Protein AF-A0A3M1FQ43-F1 (afdb_monomer_lite)

Radius of gyration: 15.27 Å; chains: 1; bounding box: 39×40×39 Å

Sequence (137 aa):
MFGWLKRRKHPLPRFPSTIKEIFETFCSTKIEGVEAEDLSALLSEYMKEIREKAENNPSLDLPLAEAIEDRLNFLIKNFDDYDQKQKSLIIGAVRYFAYASDPYSEEEFATGFFDDAKVLNYVLEELGHLDSCIDLR

pLDDT: mean 81.07, std 17.19, range [36.5, 98.12]

Secondary structure (DSSP, 8-state):
--------SS------HHHHHHHHHHHHS--TT--HHHHHHHHHHHHHHHHHHHHH-TTS-HHHHHHHHHHHHHHHHTGGGS-HHHHHHHHHHHHHHHHSS-TT-TTTTTT-THHHHHHHHHHHHHTT-GGGPPP--

Foldseek 3Di:
DDDPPPPQPDPQPPPDPVLVVLLVVQLPPDPPPDALVNLLVLLVVQLVVLVVVCVVPVLAPNVVSVLLSVLLNVCSVCLVVDDSSLNSLSSSLSCCQRPVPPVPPPVSSNVYCLSSLSSSCSSCSVVPNNVSRDDPD

Structure (mmCIF, N/CA/C/O backbone):
data_AF-A0A3M1FQ43-F1
#
_entry.id   AF-A0A3M1FQ43-F1
#
loop_
_atom_site.group_PDB
_atom_site.id
_atom_site.type_symbol
_atom_site.label_atom_id
_atom_site.label_alt_id
_atom_site.label_comp_id
_atom_site.label_asym_id
_atom_site.label_entity_id
_atom_site.label_seq_id
_atom_site.pdbx_PDB_ins_code
_atom_site.Cartn_x
_atom_site.Cartn_y
_atom_site.Cartn_z
_atom_site.occupancy
_atom_site.B_iso_or_equiv
_atom_site.auth_seq_id
_atom_site.auth_comp_id
_atom_site.auth_asym_id
_atom_site.auth_atom_id
_atom_site.pdbx_PDB_model_num
ATOM 1 N N . MET A 1 1 ? -19.026 -26.387 22.036 1.00 36.50 1 MET A N 1
ATOM 2 C CA . MET A 1 1 ? -19.139 -25.626 20.776 1.00 36.50 1 MET A CA 1
ATOM 3 C C . MET A 1 1 ? -17.710 -25.337 20.329 1.00 36.50 1 MET A C 1
ATOM 5 O O . MET A 1 1 ? -17.055 -24.503 20.936 1.00 36.50 1 MET A O 1
ATOM 9 N N . PHE A 1 2 ? -17.155 -26.162 19.439 1.00 40.78 2 PHE A N 1
ATOM 10 C CA . PHE A 1 2 ? -15.738 -26.089 19.062 1.00 40.78 2 PHE A CA 1
ATOM 11 C C . PHE A 1 2 ? -15.523 -24.901 18.121 1.00 40.78 2 PHE A C 1
ATOM 13 O O . PHE A 1 2 ? -16.016 -24.908 16.997 1.00 40.78 2 PHE A O 1
ATOM 20 N N . GLY A 1 3 ? -14.815 -23.877 18.602 1.00 38.94 3 GLY A N 1
ATOM 21 C CA . GLY A 1 3 ? -14.384 -22.744 17.793 1.00 38.94 3 GLY A CA 1
ATOM 22 C C . GLY A 1 3 ? -13.384 -23.215 16.744 1.00 38.94 3 GLY A C 1
ATOM 23 O O . GLY A 1 3 ? -12.251 -23.567 17.064 1.00 38.94 3 GLY A O 1
ATOM 24 N N . TRP A 1 4 ? -13.820 -23.256 15.490 1.00 46.50 4 TRP A N 1
ATOM 25 C CA . TRP A 1 4 ? -12.946 -23.431 14.339 1.00 46.50 4 TRP A CA 1
ATOM 26 C C . TRP A 1 4 ? -12.004 -22.221 14.270 1.00 46.50 4 TRP A C 1
ATOM 28 O O . TRP A 1 4 ? -12.394 -21.150 13.806 1.00 46.50 4 TRP A O 1
ATOM 38 N N . LEU A 1 5 ? -10.762 -22.368 14.742 1.00 51.41 5 LEU A N 1
ATOM 39 C CA . LEU A 1 5 ? -9.696 -21.445 14.365 1.00 51.41 5 LEU A CA 1
ATOM 40 C C . LEU A 1 5 ? -9.513 -21.576 12.849 1.00 51.41 5 LEU A C 1
ATOM 42 O O . LEU A 1 5 ? -8.933 -22.558 12.380 1.00 51.41 5 LEU A O 1
ATOM 46 N N . LYS A 1 6 ? -10.016 -20.603 12.076 1.00 55.59 6 LYS A N 1
ATOM 47 C CA . LYS A 1 6 ? -9.601 -20.420 10.680 1.00 55.59 6 LYS A CA 1
ATOM 48 C C . LYS A 1 6 ? -8.075 -20.334 10.693 1.00 55.59 6 LYS A C 1
ATOM 50 O O . LYS A 1 6 ? -7.511 -19.378 11.219 1.00 55.59 6 LYS A O 1
ATOM 55 N N . ARG A 1 7 ? -7.401 -21.365 10.177 1.00 51.25 7 ARG A N 1
ATOM 56 C CA . ARG A 1 7 ? -5.956 -21.317 9.943 1.00 51.25 7 ARG A CA 1
ATOM 57 C C . ARG A 1 7 ? -5.696 -20.114 9.039 1.00 51.25 7 ARG A C 1
ATOM 59 O O . ARG A 1 7 ? -6.223 -20.081 7.929 1.00 51.25 7 ARG A O 1
ATOM 66 N N . ARG A 1 8 ? -4.922 -19.145 9.537 1.00 53.94 8 ARG A N 1
ATOM 67 C CA . ARG A 1 8 ? -4.333 -18.063 8.739 1.00 53.94 8 ARG A CA 1
ATOM 68 C C . ARG A 1 8 ? -3.743 -18.681 7.473 1.00 53.94 8 ARG A C 1
ATOM 70 O O . ARG A 1 8 ? -2.913 -19.587 7.581 1.00 53.94 8 ARG A O 1
ATOM 77 N N . LYS A 1 9 ? -4.241 -18.279 6.298 1.00 55.88 9 LYS A N 1
ATOM 78 C CA . LYS A 1 9 ? -3.736 -18.782 5.004 1.00 55.88 9 LYS A CA 1
ATOM 79 C C . LYS A 1 9 ? -2.267 -18.369 4.840 1.00 55.88 9 LYS A C 1
ATOM 81 O O . LYS A 1 9 ? -1.501 -19.117 4.241 1.00 55.88 9 LYS A O 1
ATOM 86 N N . HIS A 1 10 ? -1.875 -17.255 5.464 1.00 50.88 10 HIS A N 1
ATOM 87 C CA . HIS A 1 10 ? -0.513 -16.745 5.499 1.00 50.88 10 HIS A CA 1
ATOM 88 C C . HIS A 1 10 ? -0.207 -16.252 6.913 1.00 50.88 10 HIS A C 1
ATOM 90 O O . HIS A 1 10 ? -0.454 -15.090 7.173 1.00 50.88 10 HIS A O 1
ATOM 96 N N . PRO A 1 11 ? 0.300 -17.078 7.852 1.00 50.97 11 PRO A N 1
ATOM 97 C CA . PRO A 1 11 ? 0.632 -16.576 9.186 1.00 50.97 11 PRO A CA 1
ATOM 98 C C . PRO A 1 11 ? 1.477 -15.311 9.042 1.00 50.97 11 PRO A C 1
ATOM 100 O O . PRO A 1 11 ? 2.468 -15.387 8.313 1.00 50.97 11 PRO A O 1
ATOM 103 N N . LEU A 1 12 ? 1.049 -14.208 9.689 1.00 50.97 12 LEU A N 1
ATOM 104 C CA . LEU A 1 12 ? 1.720 -12.898 9.679 1.00 50.97 12 LEU A CA 1
ATOM 105 C C . LEU A 1 12 ? 3.206 -13.097 9.385 1.00 50.97 12 LEU A C 1
ATOM 107 O O . LEU A 1 12 ? 3.860 -13.804 10.173 1.00 50.97 12 LEU A O 1
ATOM 111 N N . PRO A 1 13 ? 3.723 -12.598 8.250 1.00 52.94 13 PRO A N 1
ATOM 112 C CA . PRO A 1 13 ? 5.104 -12.851 7.897 1.00 52.94 13 PRO A CA 1
ATOM 113 C C . PRO A 1 13 ? 5.970 -12.474 9.096 1.00 52.94 13 PRO A C 1
ATOM 115 O O . PRO A 1 13 ? 5.724 -11.482 9.789 1.00 52.94 13 PRO A O 1
ATOM 118 N N . ARG A 1 14 ? 6.973 -13.305 9.385 1.00 56.22 14 ARG A N 1
ATOM 119 C CA . ARG A 1 14 ? 8.045 -12.901 10.292 1.00 56.22 14 ARG A CA 1
ATOM 120 C C . ARG A 1 14 ? 8.836 -11.832 9.553 1.00 56.22 14 ARG A C 1
ATOM 122 O O . ARG A 1 14 ? 9.852 -12.132 8.936 1.00 56.22 14 ARG A O 1
ATOM 129 N N . PHE A 1 15 ? 8.296 -10.618 9.533 1.00 61.53 15 PHE A N 1
ATOM 130 C CA . PHE A 1 15 ? 8.994 -9.448 9.048 1.00 61.53 15 PHE A CA 1
ATOM 131 C C . PHE A 1 15 ? 10.338 -9.370 9.786 1.00 61.53 15 PHE A C 1
ATOM 133 O O . PHE A 1 15 ? 10.385 -9.664 10.989 1.00 61.53 15 PHE A O 1
ATOM 140 N N . PRO A 1 16 ? 11.428 -8.981 9.110 1.00 64.12 16 PRO A N 1
ATOM 141 C CA . PRO A 1 16 ? 12.570 -8.397 9.797 1.00 64.12 16 PRO A CA 1
ATOM 142 C C . PRO A 1 16 ? 12.071 -7.362 10.816 1.00 64.12 16 PRO A C 1
ATOM 144 O O . PRO A 1 16 ? 11.128 -6.619 10.530 1.00 64.12 16 PRO A O 1
ATOM 147 N N . SER A 1 17 ? 12.665 -7.326 12.011 1.00 68.44 17 SER A N 1
ATOM 148 C CA . SER A 1 17 ? 12.220 -6.425 13.087 1.00 68.44 17 SER A CA 1
ATOM 149 C C . SER A 1 17 ? 12.182 -4.965 12.636 1.00 68.44 17 SER A C 1
ATOM 151 O O . SER A 1 17 ? 11.235 -4.260 12.957 1.00 68.44 17 SER A O 1
ATOM 153 N N . THR A 1 18 ? 13.128 -4.561 11.790 1.00 71.38 18 THR A N 1
ATOM 154 C CA . THR A 1 18 ? 13.202 -3.231 11.176 1.00 71.38 18 THR A CA 1
ATOM 155 C C . THR A 1 18 ? 11.975 -2.890 10.326 1.00 71.38 18 THR A C 1
ATOM 157 O O . THR A 1 18 ? 11.397 -1.825 10.499 1.00 71.38 18 THR A O 1
ATOM 160 N N . ILE A 1 19 ? 11.517 -3.803 9.460 1.00 74.94 19 ILE A N 1
ATOM 161 C CA . ILE A 1 19 ? 10.323 -3.590 8.615 1.00 74.94 19 ILE A CA 1
ATOM 162 C C . ILE A 1 19 ? 9.077 -3.432 9.481 1.00 74.94 19 ILE A C 1
ATOM 164 O O . ILE A 1 19 ? 8.245 -2.554 9.252 1.00 74.94 19 ILE A O 1
ATOM 168 N N . LYS A 1 20 ? 8.968 -4.271 10.514 1.00 77.56 20 LYS A N 1
ATOM 169 C CA . LYS A 1 20 ? 7.859 -4.212 11.460 1.00 77.56 20 LYS A CA 1
ATOM 170 C C . LYS A 1 20 ? 7.827 -2.872 12.204 1.00 77.56 20 LYS A C 1
ATOM 172 O O . LYS A 1 20 ? 6.769 -2.261 12.281 1.00 77.56 20 LYS A O 1
ATOM 177 N N . GLU A 1 21 ? 8.964 -2.418 12.722 1.00 79.06 21 GLU A N 1
ATOM 178 C CA . GLU A 1 21 ? 9.079 -1.154 13.461 1.00 79.06 21 GLU A CA 1
ATOM 179 C C . GLU A 1 21 ? 8.730 0.061 12.585 1.00 79.06 21 GLU A C 1
ATOM 181 O O . GLU A 1 21 ? 7.990 0.948 13.020 1.00 79.06 21 GLU A O 1
ATOM 186 N N . ILE A 1 22 ? 9.192 0.077 11.329 1.00 81.38 22 ILE A N 1
ATOM 187 C CA . ILE A 1 22 ? 8.860 1.129 10.357 1.00 81.38 22 ILE A CA 1
ATOM 188 C C . ILE A 1 22 ? 7.352 1.129 10.064 1.00 81.38 22 ILE A C 1
ATOM 190 O O . ILE A 1 22 ? 6.690 2.161 10.185 1.00 81.38 22 ILE A O 1
ATOM 194 N N . PHE A 1 23 ? 6.776 -0.033 9.748 1.00 83.62 23 PHE A N 1
ATOM 195 C CA . PHE A 1 23 ? 5.342 -0.155 9.480 1.00 83.62 23 PHE A CA 1
ATOM 196 C C . PHE A 1 23 ? 4.477 0.254 10.687 1.00 83.62 23 PHE A C 1
ATOM 198 O O . PHE A 1 23 ? 3.508 1.003 10.537 1.00 83.62 23 PHE A O 1
ATOM 205 N N . GLU A 1 24 ? 4.836 -0.171 11.902 1.00 84.06 24 GLU A N 1
ATOM 206 C CA . GLU A 1 24 ? 4.133 0.212 13.135 1.00 84.06 24 GLU A CA 1
ATOM 207 C C . GLU A 1 24 ? 4.219 1.725 13.403 1.00 84.06 24 GLU A C 1
ATOM 209 O O . GLU A 1 24 ? 3.258 2.333 13.891 1.00 84.06 24 GLU A O 1
ATOM 214 N N . THR A 1 25 ? 5.328 2.365 13.023 1.00 83.62 25 THR A N 1
ATOM 215 C CA . THR A 1 25 ? 5.482 3.826 13.090 1.00 83.62 25 THR A CA 1
ATOM 216 C C . THR A 1 25 ? 4.489 4.530 12.157 1.00 83.62 25 THR A C 1
ATOM 218 O O . THR A 1 25 ? 3.811 5.480 12.564 1.00 83.62 25 THR A O 1
ATOM 221 N N . PHE A 1 26 ? 4.308 4.032 10.932 1.00 83.06 26 PHE A N 1
ATOM 222 C CA . PHE A 1 26 ? 3.324 4.596 10.004 1.00 83.06 26 PHE A CA 1
ATOM 223 C C . PHE A 1 26 ? 1.872 4.376 10.446 1.00 83.06 26 PHE A C 1
ATOM 225 O O . PHE A 1 26 ? 1.044 5.269 10.250 1.00 83.06 26 PHE A O 1
ATOM 232 N N . CYS A 1 27 ? 1.578 3.246 11.097 1.00 83.56 27 CYS A N 1
ATOM 233 C CA . CYS A 1 27 ? 0.260 2.960 11.672 1.00 83.56 27 CYS A CA 1
ATOM 234 C C . CYS A 1 27 ? -0.084 3.895 12.847 1.00 83.56 27 CYS A C 1
ATOM 236 O O . CYS A 1 27 ? -1.236 4.297 13.016 1.00 83.56 27 CYS A O 1
ATOM 238 N N . SER A 1 28 ? 0.907 4.228 13.679 1.00 73.31 28 SER A N 1
ATOM 239 C CA . SER A 1 28 ? 0.734 5.008 14.916 1.00 73.31 28 SER A CA 1
ATOM 240 C C . SER A 1 28 ? 0.809 6.526 14.724 1.00 73.31 28 SER A C 1
ATOM 242 O O . SER A 1 28 ? 0.413 7.285 15.613 1.00 73.31 28 SER A O 1
ATOM 244 N N . THR A 1 29 ? 1.275 6.985 13.562 1.00 70.12 29 THR A N 1
ATOM 245 C CA . THR A 1 29 ? 1.290 8.407 13.200 1.00 70.12 29 THR A CA 1
ATOM 246 C C . THR A 1 29 ? -0.145 8.936 13.131 1.00 70.12 29 THR A C 1
ATOM 248 O O . THR A 1 29 ? -0.996 8.291 12.522 1.00 70.12 29 THR A O 1
ATOM 251 N N . LYS A 1 30 ? -0.414 10.100 13.755 1.00 69.94 30 LYS A N 1
ATOM 252 C CA . LYS A 1 30 ? -1.761 10.684 13.930 1.00 69.94 30 LYS A CA 1
ATOM 253 C C . LYS A 1 30 ? -2.681 10.427 12.726 1.00 69.94 30 LYS A C 1
ATOM 255 O O . LYS A 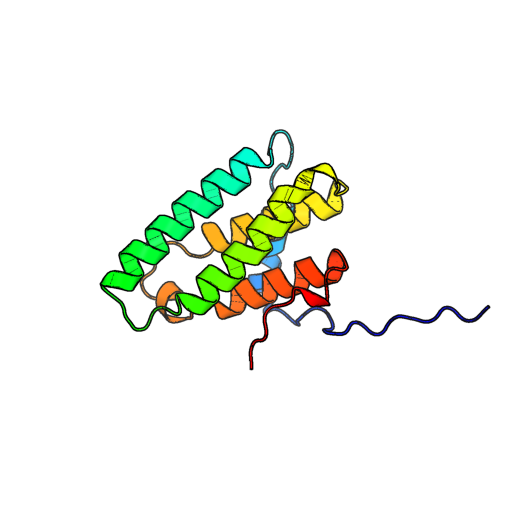1 30 ? -2.394 10.858 11.612 1.00 69.94 30 LYS A O 1
ATOM 260 N N . ILE A 1 31 ? -3.775 9.720 13.002 1.00 66.94 31 ILE A N 1
ATOM 261 C CA . ILE A 1 31 ? -4.825 9.343 12.041 1.00 66.94 31 ILE A CA 1
ATOM 262 C C . ILE A 1 31 ? -5.853 10.477 11.880 1.00 66.94 31 ILE A C 1
ATOM 264 O O . ILE A 1 31 ? -6.595 10.509 10.906 1.00 66.94 31 ILE A O 1
ATOM 268 N N . GLU A 1 32 ? -5.916 11.403 12.843 1.00 70.62 32 GLU A N 1
ATOM 269 C CA . GLU A 1 32 ? -6.883 12.505 12.849 1.00 70.62 32 GLU A CA 1
ATOM 270 C C . GLU A 1 32 ? -6.758 13.366 11.586 1.00 70.62 32 GLU A C 1
ATOM 272 O O . GLU A 1 32 ? -5.711 13.967 11.347 1.00 70.62 32 GLU A O 1
ATOM 277 N N . GLY A 1 33 ? -7.848 13.435 10.815 1.00 75.19 33 GLY A N 1
ATOM 278 C CA . GLY A 1 33 ? -7.944 14.236 9.595 1.00 75.19 33 GLY A CA 1
ATOM 279 C C . GLY A 1 33 ? -7.280 13.626 8.361 1.00 75.19 33 GLY A C 1
ATOM 280 O O . GLY A 1 33 ? -7.060 14.361 7.409 1.00 75.19 33 GLY A O 1
ATOM 281 N N . VAL A 1 34 ? -6.924 12.334 8.384 1.00 84.12 34 VAL A N 1
ATOM 282 C CA . VAL A 1 34 ? -6.517 11.606 7.173 1.00 84.12 34 VAL A CA 1
ATOM 283 C C . VAL A 1 34 ? -7.763 11.048 6.499 1.00 84.12 34 VAL A C 1
ATOM 285 O O . VAL A 1 34 ? -8.412 10.156 7.052 1.00 84.12 34 VAL A O 1
ATOM 288 N N . GLU A 1 35 ? -8.053 11.540 5.301 1.00 90.06 35 GLU A N 1
ATOM 289 C CA . GLU A 1 35 ? -9.191 11.098 4.497 1.00 90.06 35 GLU A CA 1
ATOM 290 C C . GLU A 1 35 ? -8.749 10.144 3.373 1.00 90.06 35 GLU A C 1
ATOM 292 O O . GLU A 1 35 ? -7.563 10.026 3.039 1.00 90.06 35 GLU A O 1
ATOM 297 N N . ALA A 1 36 ? -9.707 9.427 2.780 1.00 92.81 36 ALA A N 1
ATOM 298 C CA . ALA A 1 36 ? -9.433 8.498 1.683 1.00 92.81 36 ALA A CA 1
ATOM 299 C C . ALA A 1 36 ? -8.805 9.215 0.473 1.00 92.81 36 ALA A C 1
ATOM 301 O O . ALA A 1 36 ? -7.923 8.670 -0.195 1.00 92.81 36 ALA A O 1
ATOM 302 N N . GLU A 1 37 ? -9.225 10.454 0.218 1.00 93.69 37 GLU A N 1
ATOM 303 C CA . GLU A 1 37 ? -8.715 11.307 -0.851 1.00 93.69 37 GLU A CA 1
ATOM 304 C C . GLU A 1 37 ? -7.226 11.621 -0.677 1.00 93.69 37 GLU A C 1
ATOM 306 O O . GLU A 1 37 ? -6.486 11.583 -1.661 1.00 93.69 37 GLU A O 1
ATOM 311 N N . ASP A 1 38 ? -6.767 11.860 0.556 1.00 92.25 38 ASP A N 1
ATOM 312 C CA . ASP A 1 38 ? -5.355 12.137 0.842 1.00 92.25 38 ASP A CA 1
ATOM 313 C C . ASP A 1 38 ? -4.486 10.917 0.520 1.00 92.25 38 ASP A C 1
ATOM 315 O O . ASP A 1 38 ? -3.429 11.028 -0.103 1.00 92.25 38 ASP A O 1
ATOM 319 N N . LEU A 1 39 ? -4.957 9.727 0.910 1.00 94.19 39 LEU A N 1
ATOM 320 C CA . LEU A 1 39 ? -4.273 8.465 0.627 1.00 94.19 39 LEU A CA 1
ATOM 321 C C . LEU A 1 39 ? -4.249 8.164 -0.874 1.00 94.19 39 LEU A C 1
ATOM 323 O O . LEU A 1 39 ? -3.226 7.721 -1.395 1.00 94.19 39 LEU A O 1
ATOM 327 N N . SER A 1 40 ? -5.359 8.418 -1.570 1.00 96.06 40 SER A N 1
ATOM 328 C CA . SER A 1 40 ? -5.450 8.228 -3.017 1.00 96.06 40 SER A CA 1
ATOM 329 C C . SER A 1 40 ? -4.522 9.177 -3.773 1.00 96.06 40 SER A C 1
ATOM 331 O O . SER A 1 40 ? -3.886 8.752 -4.737 1.00 96.06 40 SER A O 1
ATOM 333 N N . ALA A 1 41 ? -4.440 10.442 -3.354 1.00 94.62 41 ALA A N 1
ATOM 334 C CA . ALA A 1 41 ? -3.553 11.427 -3.962 1.00 94.62 41 ALA A CA 1
ATOM 335 C C . ALA A 1 41 ? -2.083 11.032 -3.775 1.00 94.62 41 ALA A C 1
ATOM 337 O O . ALA A 1 41 ? -1.339 10.990 -4.753 1.00 94.62 41 ALA A O 1
ATOM 338 N N . LEU A 1 42 ? -1.702 10.651 -2.550 1.00 93.31 42 LEU A N 1
ATOM 339 C CA . LEU A 1 42 ? -0.356 10.177 -2.229 1.00 93.31 42 LEU A CA 1
ATOM 340 C C . LEU A 1 42 ? 0.045 8.958 -3.072 1.00 93.31 42 LEU A C 1
ATOM 342 O O . LEU A 1 42 ? 1.113 8.944 -3.680 1.00 93.31 42 LEU A O 1
ATOM 346 N N . LEU A 1 43 ? -0.819 7.939 -3.134 1.00 94.94 43 LEU A N 1
ATOM 347 C CA . LEU A 1 43 ? -0.556 6.732 -3.918 1.00 94.94 43 LEU A CA 1
ATOM 348 C C . LEU A 1 43 ? -0.419 7.051 -5.413 1.00 94.94 43 LEU A C 1
ATOM 350 O O . LEU A 1 43 ? 0.486 6.542 -6.072 1.00 94.94 43 LEU A O 1
ATOM 354 N N . SER A 1 44 ? -1.295 7.911 -5.940 1.00 95.56 44 SER A N 1
ATOM 355 C CA . SER A 1 44 ? -1.266 8.309 -7.348 1.00 95.56 44 SER A CA 1
ATOM 356 C C . SER A 1 44 ? -0.007 9.096 -7.709 1.00 95.56 44 SER A C 1
ATOM 358 O O . SER A 1 44 ? 0.510 8.920 -8.813 1.00 95.56 44 SER A O 1
ATOM 360 N N . GLU A 1 45 ? 0.465 9.979 -6.828 1.00 93.56 45 GLU A N 1
ATOM 361 C CA . GLU A 1 45 ? 1.702 10.740 -7.029 1.00 93.56 45 GLU A CA 1
ATOM 362 C C . GLU A 1 45 ? 2.908 9.798 -7.056 1.00 93.56 45 GLU A C 1
ATOM 364 O O . GLU A 1 45 ? 3.662 9.788 -8.029 1.00 93.56 45 GLU A O 1
ATOM 369 N N . TYR A 1 46 ? 3.014 8.911 -6.068 1.00 92.00 46 TYR A N 1
ATOM 370 C CA . TYR A 1 46 ? 4.105 7.944 -5.990 1.00 92.00 46 TYR A CA 1
ATOM 371 C C . TYR A 1 46 ? 4.135 6.975 -7.185 1.00 92.00 46 TYR A C 1
ATOM 373 O O . TYR A 1 46 ? 5.181 6.740 -7.792 1.00 92.00 46 TYR A O 1
ATOM 381 N N . MET A 1 47 ? 2.980 6.453 -7.603 1.00 94.06 47 MET A N 1
ATOM 382 C CA . MET A 1 47 ? 2.907 5.554 -8.759 1.00 94.06 47 MET A CA 1
ATOM 383 C C . MET A 1 47 ? 3.205 6.253 -10.086 1.00 94.06 47 MET A C 1
ATOM 385 O O . MET A 1 47 ? 3.669 5.610 -11.031 1.00 94.06 47 MET A O 1
ATOM 389 N N . LYS A 1 48 ? 2.972 7.566 -10.183 1.00 94.00 48 LYS A N 1
ATOM 390 C CA . LYS A 1 48 ? 3.431 8.355 -11.328 1.00 94.00 48 LYS A CA 1
ATOM 391 C C . LYS A 1 48 ? 4.962 8.378 -11.383 1.00 94.00 48 LYS A C 1
ATOM 393 O O . LYS A 1 48 ? 5.519 8.092 -12.439 1.00 94.00 48 LYS A O 1
ATOM 398 N N . GLU A 1 49 ? 5.631 8.625 -10.256 1.00 90.44 49 GLU A N 1
ATOM 399 C CA . GLU A 1 49 ? 7.099 8.596 -10.178 1.00 90.44 49 GLU A CA 1
ATOM 400 C C . GLU A 1 49 ? 7.675 7.214 -10.513 1.00 90.44 49 GLU A C 1
ATOM 402 O O . GLU A 1 49 ? 8.654 7.114 -11.254 1.00 90.44 49 GLU A O 1
ATOM 407 N N . ILE A 1 50 ? 7.063 6.135 -10.007 1.00 89.69 50 ILE A N 1
ATOM 408 C CA . ILE A 1 50 ? 7.481 4.762 -10.331 1.00 89.69 50 ILE A CA 1
ATOM 409 C C . ILE A 1 50 ? 7.412 4.515 -11.840 1.00 89.69 50 ILE A C 1
ATOM 411 O O . ILE A 1 50 ? 8.359 3.976 -12.415 1.00 89.69 50 ILE A O 1
ATOM 415 N N . ARG A 1 51 ? 6.311 4.909 -12.491 1.00 92.00 51 ARG A N 1
ATOM 416 C CA . ARG A 1 51 ? 6.131 4.726 -13.938 1.00 92.00 51 ARG A CA 1
ATOM 417 C C . ARG A 1 51 ? 7.171 5.506 -14.738 1.00 92.00 51 ARG A C 1
ATOM 419 O O . ARG A 1 51 ? 7.795 4.925 -15.619 1.00 92.00 51 ARG A O 1
ATOM 426 N N . GLU A 1 52 ? 7.420 6.768 -14.388 1.00 90.94 52 GLU A N 1
ATOM 427 C CA . GLU A 1 52 ? 8.460 7.595 -15.023 1.00 90.94 52 GLU A CA 1
ATOM 428 C C . GLU A 1 52 ? 9.864 6.980 -14.857 1.00 90.94 52 GLU A C 1
ATOM 430 O O . GLU A 1 52 ? 10.671 6.963 -15.790 1.00 90.94 52 GLU A O 1
ATOM 435 N N . LYS A 1 53 ? 10.161 6.406 -13.684 1.00 86.81 53 LYS A N 1
ATOM 436 C CA . LYS A 1 53 ? 11.421 5.687 -13.437 1.00 86.81 53 LYS A CA 1
ATOM 437 C C . LYS A 1 53 ? 11.520 4.395 -14.250 1.00 86.81 53 LYS A C 1
ATOM 439 O O . LYS A 1 53 ? 12.592 4.096 -14.778 1.00 86.81 53 LYS A O 1
ATOM 444 N N . ALA A 1 54 ? 10.425 3.647 -14.381 1.00 88.75 54 ALA A N 1
ATOM 445 C CA . ALA A 1 54 ? 10.378 2.394 -15.132 1.00 88.75 54 ALA A CA 1
ATOM 446 C C . ALA A 1 54 ? 10.711 2.584 -16.622 1.00 88.75 54 ALA A C 1
ATOM 448 O O . ALA A 1 54 ? 11.332 1.707 -17.219 1.00 88.75 54 ALA A O 1
ATOM 449 N N . GLU A 1 55 ? 10.377 3.743 -17.210 1.00 89.81 55 GLU A N 1
ATOM 450 C CA . GLU A 1 55 ? 10.721 4.072 -18.605 1.00 89.81 55 GLU A CA 1
ATOM 451 C C . GLU A 1 55 ? 12.230 3.986 -18.876 1.00 89.81 55 GLU A C 1
ATOM 453 O O . GLU A 1 55 ? 12.650 3.608 -19.970 1.00 89.81 55 GLU A O 1
ATOM 458 N N . ASN A 1 56 ? 13.047 4.305 -17.867 1.00 86.12 56 ASN A N 1
ATOM 459 C CA . ASN A 1 56 ? 14.505 4.345 -1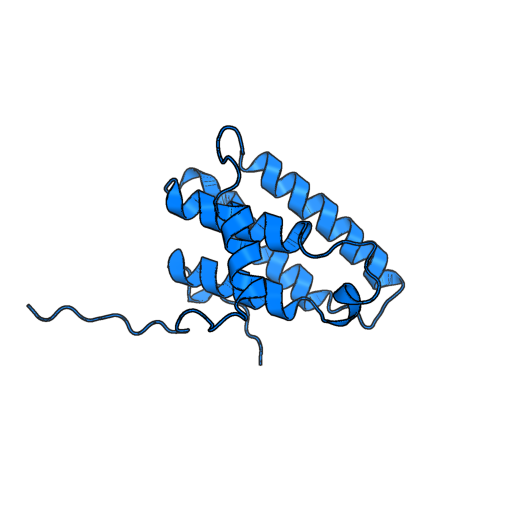7.965 1.00 86.12 56 ASN A CA 1
ATOM 460 C C . ASN A 1 56 ? 15.198 3.222 -17.173 1.00 86.12 56 ASN A C 1
ATOM 462 O O . ASN A 1 56 ? 16.420 3.086 -17.249 1.00 86.12 56 ASN A O 1
ATOM 466 N N . ASN A 1 57 ? 14.441 2.405 -16.435 1.00 83.44 57 ASN A N 1
ATOM 467 C CA . ASN A 1 57 ? 14.955 1.305 -15.624 1.00 83.44 57 ASN A CA 1
ATOM 468 C C . ASN A 1 57 ? 14.115 0.026 -15.818 1.00 83.44 57 ASN A C 1
ATOM 470 O O . ASN A 1 57 ? 13.229 -0.257 -15.012 1.00 83.44 57 ASN A O 1
ATOM 474 N N . PRO A 1 58 ? 14.426 -0.795 -16.840 1.00 82.06 58 PRO A N 1
ATOM 475 C CA . PRO A 1 58 ? 13.719 -2.053 -17.100 1.00 82.06 58 PRO A CA 1
ATOM 476 C C . PRO A 1 58 ? 13.839 -3.102 -15.985 1.00 82.06 58 PRO A C 1
ATOM 478 O O . PRO A 1 58 ? 13.126 -4.100 -16.019 1.00 82.06 58 PRO A O 1
ATOM 481 N N . SER A 1 59 ? 14.758 -2.918 -15.031 1.00 82.56 59 SER A N 1
ATOM 482 C CA . SER A 1 59 ? 14.921 -3.807 -13.873 1.00 82.56 59 SER A CA 1
ATOM 483 C C . SER A 1 59 ? 13.910 -3.517 -12.761 1.00 82.56 59 SER A C 1
ATOM 485 O O . SER A 1 59 ? 13.814 -4.292 -11.813 1.00 82.56 59 SER A O 1
ATOM 487 N N . LEU A 1 60 ? 13.181 -2.400 -12.849 1.00 84.38 60 LEU A N 1
ATOM 488 C CA . LEU A 1 60 ? 12.119 -2.059 -11.915 1.00 84.38 60 LEU A CA 1
ATOM 489 C C . LEU A 1 60 ? 10.904 -2.956 -12.183 1.00 84.38 60 LEU A C 1
ATOM 491 O O . LEU A 1 60 ? 10.377 -2.990 -13.295 1.00 84.38 60 LEU A O 1
ATOM 495 N N . ASP A 1 61 ? 10.439 -3.663 -11.152 1.00 89.06 61 ASP A N 1
ATOM 496 C CA . ASP A 1 61 ? 9.277 -4.555 -11.237 1.00 89.06 61 ASP A CA 1
ATOM 497 C C . ASP A 1 61 ? 7.962 -3.757 -11.214 1.00 89.06 61 ASP A C 1
ATOM 499 O O . ASP A 1 61 ? 7.227 -3.725 -10.225 1.00 89.06 61 ASP A O 1
ATOM 503 N N . LEU A 1 62 ? 7.694 -3.050 -12.316 1.00 90.62 62 LEU A N 1
ATOM 504 C CA . LEU A 1 62 ? 6.482 -2.254 -12.486 1.00 90.62 62 LEU A CA 1
ATOM 505 C C . LEU A 1 62 ? 5.206 -3.106 -12.336 1.00 90.62 62 LEU A C 1
ATOM 507 O O . LEU A 1 62 ? 4.294 -2.644 -11.652 1.00 90.62 62 LEU A O 1
ATOM 511 N N . PRO A 1 63 ? 5.128 -4.345 -12.871 1.00 92.62 63 PRO A N 1
ATOM 512 C CA . PRO A 1 63 ? 3.971 -5.209 -12.643 1.00 92.62 63 PRO A CA 1
ATOM 513 C C . PRO A 1 63 ? 3.665 -5.458 -11.161 1.00 92.62 63 PRO A C 1
ATOM 515 O O . PRO A 1 63 ? 2.494 -5.466 -10.776 1.00 92.62 63 PRO A O 1
ATOM 518 N N . LEU A 1 64 ? 4.684 -5.645 -10.313 1.00 92.69 64 LEU A N 1
ATOM 519 C CA . LEU A 1 64 ? 4.471 -5.810 -8.875 1.00 92.69 64 LEU A CA 1
ATOM 520 C C . LEU A 1 64 ? 3.999 -4.509 -8.208 1.00 92.69 64 LEU A C 1
ATOM 522 O O . LEU A 1 64 ? 3.088 -4.556 -7.381 1.00 92.69 64 LEU A O 1
ATOM 526 N N . ALA A 1 65 ? 4.557 -3.356 -8.588 1.00 93.25 65 ALA A N 1
ATOM 527 C CA . ALA A 1 65 ? 4.094 -2.056 -8.093 1.00 93.25 65 ALA A CA 1
ATOM 528 C C . ALA A 1 65 ? 2.628 -1.780 -8.459 1.00 93.25 65 ALA A C 1
ATOM 530 O O . ALA A 1 65 ? 1.842 -1.385 -7.600 1.00 93.25 65 ALA A O 1
ATOM 531 N N . GLU A 1 66 ? 2.234 -2.044 -9.706 1.00 95.38 66 GLU A N 1
ATOM 532 C CA . GLU A 1 66 ? 0.843 -1.910 -10.159 1.00 95.38 66 GLU A CA 1
ATOM 533 C C . GLU A 1 66 ? -0.079 -2.887 -9.422 1.00 95.38 66 GLU A C 1
ATOM 535 O O . GLU A 1 66 ? -1.173 -2.524 -8.989 1.00 95.38 66 GLU A O 1
ATOM 540 N N . ALA A 1 67 ? 0.390 -4.114 -9.171 1.00 96.12 67 ALA A N 1
ATOM 541 C CA . ALA A 1 67 ? -0.358 -5.062 -8.361 1.00 96.12 67 ALA A CA 1
ATOM 542 C C . ALA A 1 67 ? -0.584 -4.545 -6.930 1.00 96.12 67 ALA A C 1
ATOM 544 O O . ALA A 1 67 ? -1.676 -4.751 -6.397 1.00 96.12 67 ALA A O 1
ATOM 545 N N . ILE A 1 68 ? 0.401 -3.885 -6.314 1.00 96.00 68 ILE A N 1
ATOM 546 C CA . ILE A 1 68 ? 0.269 -3.248 -4.994 1.00 96.00 68 ILE A CA 1
ATOM 547 C C . ILE A 1 68 ? -0.721 -2.080 -5.052 1.00 96.00 68 ILE A C 1
ATOM 549 O O . ILE A 1 68 ? -1.645 -2.035 -4.234 1.00 96.00 68 ILE A O 1
ATOM 553 N N . GLU A 1 69 ? -0.574 -1.187 -6.035 1.00 97.00 69 GLU A N 1
ATOM 554 C CA . GLU A 1 69 ? -1.465 -0.044 -6.265 1.00 97.00 69 GLU A CA 1
ATOM 555 C C . GLU A 1 69 ? -2.930 -0.487 -6.351 1.00 97.00 69 GLU A C 1
ATOM 557 O O . GLU A 1 69 ? -3.779 0.069 -5.655 1.00 97.00 69 GLU A O 1
ATOM 562 N N . ASP A 1 70 ? -3.232 -1.532 -7.124 1.00 97.88 70 ASP A N 1
ATOM 563 C CA . ASP A 1 70 ? -4.592 -2.056 -7.280 1.00 97.88 70 ASP A CA 1
ATOM 564 C C . ASP A 1 70 ? -5.234 -2.445 -5.938 1.00 97.88 70 ASP A C 1
ATOM 566 O O . ASP A 1 70 ? -6.405 -2.146 -5.675 1.00 97.88 70 ASP A O 1
ATOM 570 N N . ARG A 1 71 ? -4.477 -3.112 -5.056 1.00 97.88 71 ARG A N 1
ATOM 571 C CA . ARG A 1 71 ? -4.997 -3.562 -3.754 1.00 97.88 71 ARG A CA 1
ATOM 572 C C . ARG A 1 71 ? -5.093 -2.411 -2.767 1.00 97.88 71 ARG A C 1
ATOM 574 O O . ARG A 1 71 ? -6.054 -2.368 -2.002 1.00 97.88 71 ARG A O 1
ATOM 581 N N . LEU A 1 72 ? -4.143 -1.479 -2.783 1.00 97.75 72 LEU A N 1
ATOM 582 C CA . LEU A 1 72 ? -4.231 -0.274 -1.963 1.00 97.75 72 LEU A CA 1
ATOM 583 C C . LEU A 1 72 ? -5.431 0.580 -2.379 1.00 97.75 72 LEU A C 1
ATOM 585 O O . LEU A 1 72 ? -6.208 0.970 -1.515 1.00 97.75 72 LEU A O 1
ATOM 589 N N . ASN A 1 73 ? -5.666 0.772 -3.679 1.00 98.12 73 ASN A N 1
ATOM 590 C CA . ASN A 1 73 ? -6.853 1.460 -4.191 1.00 98.12 73 ASN A CA 1
ATOM 591 C C . ASN A 1 73 ? -8.151 0.761 -3.777 1.00 98.12 73 ASN A C 1
ATOM 593 O O . ASN A 1 73 ? -9.117 1.424 -3.402 1.00 98.12 73 ASN A O 1
ATOM 597 N N . PHE A 1 74 ? -8.182 -0.575 -3.790 1.00 97.56 74 PHE A N 1
ATOM 598 C CA . PHE A 1 74 ? -9.310 -1.327 -3.243 1.00 97.56 74 PHE A CA 1
ATOM 599 C C . PHE A 1 74 ? -9.547 -1.006 -1.758 1.00 97.56 74 PHE A C 1
ATOM 601 O O . PHE A 1 74 ? -10.686 -0.748 -1.372 1.00 97.56 74 PHE A O 1
ATOM 608 N N . LEU A 1 75 ? -8.501 -0.977 -0.929 1.00 97.62 75 LEU A N 1
ATOM 609 C CA . LEU A 1 75 ? -8.629 -0.650 0.495 1.00 97.62 75 LEU A CA 1
ATOM 610 C C . LEU A 1 75 ? -9.048 0.812 0.722 1.00 97.62 75 LEU A C 1
ATOM 612 O O . LEU A 1 75 ? -9.948 1.065 1.518 1.00 97.62 75 LEU A O 1
ATOM 616 N N . ILE A 1 76 ? -8.452 1.758 -0.008 1.00 97.25 76 ILE A N 1
ATOM 617 C CA . ILE A 1 76 ? -8.758 3.196 0.071 1.00 97.25 76 ILE A CA 1
ATOM 618 C C . ILE A 1 76 ? -10.206 3.469 -0.356 1.00 97.25 76 ILE A C 1
ATOM 620 O O . ILE A 1 76 ? -10.918 4.220 0.301 1.00 97.25 76 ILE A O 1
ATOM 624 N N . LYS A 1 77 ? -10.695 2.815 -1.414 1.00 97.38 77 LYS A N 1
ATOM 625 C CA . LYS A 1 77 ? -12.077 2.991 -1.881 1.00 97.38 77 LYS A CA 1
ATOM 626 C C . LYS A 1 77 ? -13.121 2.594 -0.834 1.00 97.38 77 LYS A C 1
ATOM 628 O O . LYS A 1 77 ? -14.217 3.144 -0.835 1.00 97.38 77 LYS A O 1
ATOM 633 N N . ASN A 1 78 ? -12.794 1.633 0.026 1.00 96.00 78 ASN A N 1
ATOM 634 C CA . ASN A 1 78 ? -13.670 1.173 1.103 1.00 96.00 78 ASN A CA 1
ATOM 635 C C . ASN A 1 78 ? -13.238 1.744 2.465 1.00 96.00 78 ASN A C 1
ATOM 637 O O . ASN A 1 78 ? -13.640 1.216 3.495 1.00 96.00 78 ASN A O 1
ATOM 641 N N . PHE A 1 79 ? -12.397 2.789 2.493 1.00 95.31 79 PHE A N 1
ATOM 642 C CA . PHE A 1 79 ? -11.744 3.271 3.712 1.00 95.31 79 PHE A CA 1
ATOM 643 C C . PHE A 1 79 ? -12.743 3.564 4.838 1.00 95.31 79 PHE A C 1
ATOM 645 O O . PHE A 1 79 ? -12.515 3.161 5.976 1.00 95.31 79 PHE A O 1
ATOM 652 N N . ASP A 1 80 ? -13.876 4.189 4.519 1.00 94.38 80 ASP A N 1
ATOM 653 C CA . ASP A 1 80 ? -14.906 4.554 5.497 1.00 94.38 80 ASP A CA 1
ATOM 654 C C . ASP A 1 80 ? -15.705 3.395 6.080 1.00 94.38 80 ASP A C 1
ATOM 656 O O . ASP A 1 80 ? -16.307 3.553 7.143 1.00 94.38 80 ASP A O 1
ATOM 660 N N . ASP A 1 81 ? -15.638 2.220 5.460 1.00 95.50 81 ASP A N 1
ATOM 661 C CA . ASP A 1 81 ? -16.275 1.009 5.974 1.00 95.50 81 ASP A CA 1
ATOM 662 C C . ASP A 1 81 ? -15.439 0.328 7.074 1.00 95.50 81 ASP A C 1
ATOM 664 O O . ASP A 1 81 ? -15.912 -0.596 7.740 1.00 95.50 81 ASP A O 1
ATOM 668 N N . TYR A 1 82 ? -14.195 0.771 7.279 1.00 94.50 82 TYR A N 1
ATOM 669 C CA . TYR A 1 82 ? -13.268 0.196 8.248 1.00 94.50 82 TYR A CA 1
ATOM 670 C C . TYR A 1 82 ? -13.285 0.924 9.597 1.00 94.50 82 TYR A C 1
ATOM 672 O O . TYR A 1 82 ? -13.426 2.147 9.685 1.00 94.50 82 TYR A O 1
ATOM 680 N N . ASP A 1 83 ? -13.065 0.166 10.675 1.00 94.12 83 ASP A N 1
ATOM 681 C CA . ASP A 1 83 ? -12.883 0.736 12.010 1.00 94.12 83 ASP A CA 1
ATOM 682 C C . ASP A 1 83 ? -11.537 1.478 12.152 1.00 94.12 83 ASP A C 1
ATOM 684 O O . ASP A 1 83 ? -10.654 1.399 11.300 1.00 94.12 83 ASP A O 1
ATOM 688 N N . GLN A 1 84 ? -11.340 2.201 13.257 1.00 90.44 84 GLN A N 1
ATOM 689 C CA . GLN A 1 84 ? -10.131 3.007 13.466 1.00 90.44 84 GLN A CA 1
ATOM 690 C C . GLN A 1 84 ? -8.829 2.185 13.436 1.00 90.44 84 GLN A C 1
ATOM 692 O O . GLN A 1 84 ? -7.799 2.668 12.959 1.00 90.44 84 GLN A O 1
ATOM 697 N N . LYS A 1 85 ? -8.853 0.943 13.932 1.00 90.62 85 LYS A N 1
ATOM 698 C CA . LYS A 1 85 ? -7.679 0.063 13.932 1.00 90.62 85 LYS A CA 1
ATOM 699 C C . LYS A 1 85 ? -7.380 -0.419 12.514 1.00 90.62 85 LYS A C 1
ATOM 701 O O . LYS A 1 85 ? -6.225 -0.462 12.108 1.00 90.62 85 LYS A O 1
ATOM 706 N N . GLN A 1 86 ? -8.411 -0.763 11.759 1.00 93.88 86 GLN A N 1
ATOM 707 C CA . GLN A 1 86 ? -8.300 -1.172 10.367 1.00 93.88 86 GLN A CA 1
ATOM 708 C C . GLN A 1 86 ? -7.838 -0.009 9.475 1.00 93.88 86 GLN A C 1
ATOM 710 O O . GLN A 1 86 ? -6.900 -0.177 8.698 1.00 93.88 86 GLN A O 1
ATOM 715 N N . LYS A 1 87 ? -8.400 1.192 9.660 1.00 94.62 87 LYS A N 1
ATOM 716 C CA . LYS A 1 87 ? -7.957 2.431 8.999 1.00 94.62 87 LYS A CA 1
ATOM 717 C C . LYS A 1 87 ? -6.473 2.710 9.253 1.00 94.62 87 LYS A C 1
ATOM 719 O O . LYS A 1 87 ? -5.743 3.012 8.315 1.00 94.62 87 LYS A O 1
ATOM 724 N N . SER A 1 88 ? -6.001 2.530 10.490 1.00 92.94 88 SER A N 1
ATOM 725 C CA . SER A 1 88 ? -4.577 2.653 10.850 1.00 92.94 88 SER A CA 1
ATOM 726 C C . SER A 1 88 ? -3.673 1.721 10.030 1.00 92.94 88 SER A C 1
ATOM 728 O O . SER A 1 88 ? -2.635 2.160 9.540 1.00 92.94 88 SER A O 1
ATOM 730 N N . LEU A 1 89 ? -4.086 0.466 9.817 1.00 93.81 89 LEU A N 1
ATOM 731 C CA . LEU A 1 89 ? -3.336 -0.492 8.995 1.00 93.81 89 LEU A CA 1
ATOM 732 C C . LEU A 1 89 ? -3.290 -0.080 7.520 1.00 93.81 89 LEU A C 1
ATOM 734 O O . LEU A 1 89 ? -2.243 -0.201 6.887 1.00 93.81 89 LEU A O 1
ATOM 738 N N . ILE A 1 90 ? -4.403 0.422 6.979 1.00 95.19 90 ILE A N 1
ATOM 739 C CA . ILE A 1 90 ? -4.483 0.896 5.588 1.00 95.19 90 ILE A CA 1
ATOM 740 C C . ILE A 1 90 ? -3.563 2.103 5.392 1.00 95.19 90 ILE A C 1
ATOM 742 O O . ILE A 1 90 ? -2.738 2.100 4.482 1.00 95.19 90 ILE A O 1
ATOM 746 N N . ILE A 1 91 ? -3.646 3.093 6.287 1.00 93.62 91 ILE A N 1
ATOM 747 C CA . ILE A 1 91 ? -2.750 4.257 6.291 1.00 93.62 91 ILE A CA 1
ATOM 748 C C . ILE A 1 91 ? -1.292 3.798 6.359 1.00 93.62 91 ILE A C 1
ATOM 750 O O . ILE A 1 91 ? -0.458 4.275 5.591 1.00 93.62 91 ILE A O 1
ATOM 754 N N . GLY A 1 92 ? -0.992 2.858 7.259 1.00 92.25 92 GLY A N 1
ATOM 755 C CA . GLY A 1 92 ? 0.332 2.273 7.408 1.00 92.25 92 GLY A CA 1
ATOM 756 C C . GLY A 1 92 ? 0.847 1.650 6.114 1.00 92.25 92 GLY A C 1
ATOM 757 O O . GLY A 1 92 ? 1.983 1.909 5.739 1.00 92.25 92 GLY A O 1
ATOM 758 N N . ALA A 1 93 ? 0.016 0.879 5.409 1.00 93.88 93 ALA A N 1
ATOM 759 C CA . ALA A 1 93 ? 0.402 0.213 4.166 1.00 93.88 93 ALA A CA 1
ATOM 760 C C . ALA A 1 93 ? 0.657 1.208 3.027 1.00 93.88 93 ALA A C 1
ATOM 762 O O . ALA A 1 93 ? 1.671 1.095 2.345 1.00 93.88 93 ALA A O 1
ATOM 763 N N . VAL A 1 94 ? -0.220 2.206 2.857 1.00 94.38 94 VAL A N 1
ATOM 764 C CA . VAL A 1 94 ? -0.044 3.260 1.843 1.00 94.38 94 VAL A CA 1
ATOM 765 C C . VAL A 1 94 ? 1.230 4.053 2.117 1.00 94.38 94 VAL A C 1
ATOM 767 O O . VAL A 1 94 ? 2.039 4.252 1.217 1.00 94.38 94 VAL A O 1
ATOM 770 N N . ARG A 1 95 ? 1.437 4.481 3.369 1.00 91.06 95 ARG A N 1
ATOM 771 C CA . ARG A 1 95 ? 2.622 5.253 3.756 1.00 91.06 95 ARG A CA 1
ATOM 772 C C . ARG A 1 95 ? 3.900 4.433 3.675 1.00 91.06 95 ARG A C 1
ATOM 774 O O . ARG A 1 95 ? 4.910 4.977 3.261 1.00 91.06 95 ARG A O 1
ATOM 781 N N . TYR A 1 96 ? 3.869 3.155 4.046 1.00 89.19 96 TYR A N 1
ATOM 782 C CA . TYR A 1 96 ? 5.028 2.281 3.895 1.00 89.19 96 TYR A CA 1
ATOM 783 C C . TYR A 1 96 ? 5.427 2.200 2.420 1.00 89.19 96 TYR A C 1
ATOM 785 O O . TYR A 1 96 ? 6.554 2.533 2.087 1.00 89.19 96 TYR A O 1
ATOM 793 N N . PHE A 1 97 ? 4.477 1.902 1.533 1.00 91.31 97 PHE A N 1
ATOM 794 C CA . PHE A 1 97 ? 4.752 1.818 0.100 1.00 91.31 97 PHE A CA 1
ATOM 795 C C . PHE A 1 97 ? 5.268 3.143 -0.488 1.00 91.31 97 PHE A C 1
ATOM 797 O O . PHE A 1 97 ? 6.278 3.155 -1.185 1.00 91.31 97 PHE A O 1
ATOM 804 N N . ALA A 1 98 ? 4.614 4.265 -0.165 1.00 88.88 98 ALA A N 1
ATOM 805 C CA . ALA A 1 98 ? 4.922 5.568 -0.755 1.00 88.88 98 ALA A CA 1
ATOM 806 C C . ALA A 1 98 ? 6.102 6.320 -0.107 1.00 88.88 98 ALA A C 1
ATOM 808 O O . ALA A 1 98 ? 6.732 7.132 -0.777 1.00 88.88 98 ALA A O 1
ATOM 809 N N . TYR A 1 99 ? 6.395 6.098 1.182 1.00 77.88 99 TYR A N 1
ATOM 810 C CA . TYR A 1 99 ? 7.427 6.841 1.927 1.00 77.88 99 TYR A CA 1
ATOM 811 C C . TYR A 1 99 ? 8.602 5.995 2.419 1.00 77.88 99 TYR A C 1
ATOM 813 O O . TYR A 1 99 ? 9.657 6.569 2.670 1.00 77.88 99 TYR A O 1
ATOM 821 N N . ALA A 1 100 ? 8.452 4.677 2.615 1.00 62.91 100 ALA A N 1
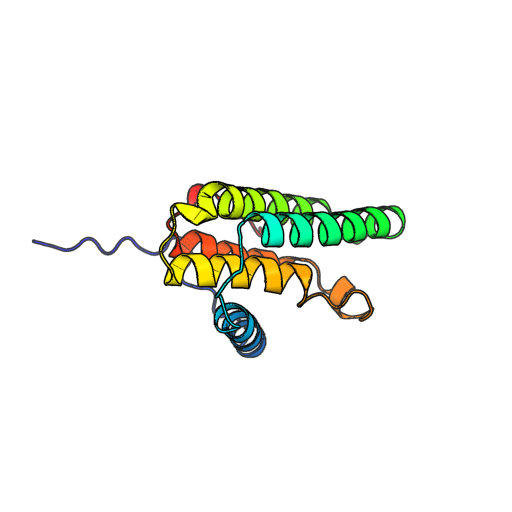ATOM 822 C CA . ALA A 1 100 ? 9.600 3.841 2.993 1.00 62.91 100 ALA A CA 1
ATOM 823 C C . ALA A 1 100 ? 10.565 3.639 1.817 1.00 62.91 100 ALA A C 1
ATOM 825 O O . ALA A 1 100 ? 11.724 3.316 2.031 1.00 62.91 100 ALA A O 1
ATOM 826 N N . SER A 1 101 ? 10.089 3.873 0.596 1.00 55.41 101 SER A N 1
ATOM 827 C CA . SER A 1 101 ? 10.906 3.928 -0.606 1.00 55.41 101 SER A CA 1
ATOM 828 C C . SER A 1 101 ? 11.393 5.359 -0.810 1.00 55.41 101 SER A C 1
ATOM 830 O O . SER A 1 101 ? 10.796 6.090 -1.600 1.00 55.41 101 SER A O 1
ATOM 832 N N . ASP A 1 102 ? 12.432 5.797 -0.091 1.00 55.12 102 ASP A N 1
ATOM 833 C CA . ASP A 1 102 ? 13.029 7.107 -0.367 1.00 55.12 102 ASP A CA 1
ATOM 834 C C . ASP A 1 102 ? 13.498 7.119 -1.836 1.00 55.12 102 ASP A C 1
ATOM 836 O O . ASP A 1 102 ? 14.396 6.357 -2.211 1.00 55.12 102 ASP A O 1
ATOM 840 N N . PRO A 1 103 ? 12.905 7.956 -2.710 1.00 45.59 103 PRO A N 1
ATOM 841 C CA . PRO A 1 103 ? 13.245 7.976 -4.124 1.00 45.59 103 PRO A CA 1
ATOM 842 C C . PRO A 1 103 ? 14.691 8.404 -4.398 1.00 45.59 103 PRO A C 1
ATOM 844 O O . PRO A 1 103 ? 15.119 8.272 -5.549 1.00 45.59 103 PRO A O 1
ATOM 847 N N . TYR A 1 104 ? 15.413 8.897 -3.383 1.00 45.00 104 TYR A N 1
ATOM 848 C CA . TYR A 1 104 ? 16.809 9.324 -3.446 1.00 45.00 104 TYR A CA 1
ATOM 849 C C . TYR A 1 104 ? 17.815 8.286 -2.936 1.00 45.00 104 TYR A C 1
ATOM 851 O O . TYR A 1 104 ? 19.021 8.516 -3.063 1.00 45.00 104 TYR A O 1
ATOM 859 N N . SER A 1 105 ? 17.369 7.148 -2.398 1.00 48.53 105 SER A N 1
ATOM 860 C CA . SER A 1 105 ? 18.272 6.057 -2.035 1.00 48.53 105 SER A CA 1
ATOM 861 C C . SER A 1 105 ? 18.400 5.096 -3.232 1.00 48.53 105 SER A C 1
ATOM 863 O O . SER A 1 105 ? 17.514 4.308 -3.562 1.00 48.53 105 SER A O 1
ATOM 865 N N . GLU A 1 106 ? 19.513 5.207 -3.968 1.00 44.84 106 GLU A N 1
ATOM 866 C CA . GLU A 1 106 ? 19.804 4.339 -5.126 1.00 44.84 106 GLU A CA 1
ATOM 867 C C . GLU A 1 106 ? 19.869 2.845 -4.735 1.00 44.84 106 GLU A C 1
ATOM 869 O O . GLU A 1 106 ? 19.700 1.970 -5.585 1.00 44.84 106 GLU A O 1
ATOM 874 N N . GLU A 1 107 ? 20.080 2.547 -3.447 1.00 43.25 107 GLU A N 1
ATOM 875 C CA . GLU A 1 107 ? 20.211 1.192 -2.905 1.00 43.25 107 GLU A CA 1
ATOM 876 C C . GLU A 1 107 ? 18.863 0.521 -2.558 1.00 43.25 107 GLU A C 1
ATOM 878 O O . GLU A 1 107 ? 18.761 -0.694 -2.732 1.00 43.25 107 GLU A O 1
ATOM 883 N N . GLU A 1 108 ? 17.808 1.246 -2.148 1.00 47.75 108 GLU A N 1
ATOM 884 C CA . GLU A 1 108 ? 16.496 0.628 -1.830 1.00 47.75 108 GLU A CA 1
ATOM 885 C C . GLU A 1 108 ? 15.656 0.345 -3.079 1.00 47.75 108 GLU A C 1
ATOM 887 O O . GLU A 1 108 ? 14.953 -0.665 -3.147 1.00 47.75 108 GLU A O 1
ATOM 892 N N . PHE A 1 109 ? 15.786 1.155 -4.136 1.00 49.94 109 PHE A N 1
ATOM 893 C CA . PHE A 1 109 ? 15.129 0.850 -5.415 1.00 49.94 109 PHE A CA 1
ATOM 894 C C . PHE A 1 109 ? 15.673 -0.436 -6.064 1.00 49.94 109 PHE A C 1
ATOM 896 O O . PHE A 1 109 ? 14.986 -1.055 -6.878 1.00 49.94 109 PHE A O 1
ATOM 903 N N . ALA A 1 110 ? 16.880 -0.874 -5.685 1.00 46.09 110 ALA A N 1
ATOM 904 C CA . ALA A 1 110 ? 17.462 -2.133 -6.141 1.00 46.09 110 ALA A CA 1
ATOM 905 C C . ALA A 1 110 ? 16.895 -3.372 -5.418 1.00 46.09 110 ALA A C 1
ATOM 907 O O . ALA A 1 110 ? 17.031 -4.479 -5.943 1.00 46.09 110 ALA A O 1
ATOM 908 N N . THR A 1 111 ? 16.254 -3.225 -4.247 1.00 51.34 111 THR A N 1
ATOM 909 C CA . THR A 1 111 ? 15.723 -4.366 -3.472 1.00 51.34 111 THR A CA 1
ATOM 910 C C . THR A 1 111 ? 14.292 -4.774 -3.844 1.00 51.34 111 THR A C 1
ATOM 912 O O . THR A 1 111 ? 13.854 -5.856 -3.453 1.00 51.34 111 THR A O 1
ATOM 915 N N . GLY A 1 112 ? 13.606 -3.981 -4.677 1.00 71.94 112 GLY A N 1
ATOM 916 C CA . GLY A 1 112 ? 12.309 -4.313 -5.282 1.00 71.94 112 GLY A CA 1
ATOM 917 C C . GLY A 1 112 ? 11.111 -4.238 -4.324 1.00 71.94 112 GLY A C 1
ATOM 918 O O . GLY A 1 112 ? 11.259 -4.246 -3.108 1.00 71.94 112 GLY A O 1
ATOM 919 N N . PHE A 1 113 ? 9.893 -4.224 -4.876 1.00 86.94 113 PHE A N 1
ATOM 920 C CA . PHE A 1 113 ? 8.631 -4.036 -4.129 1.00 86.94 113 PHE A CA 1
ATOM 921 C C . PHE A 1 113 ? 8.167 -5.260 -3.315 1.00 86.94 113 PHE A C 1
ATOM 923 O O . PHE A 1 113 ? 6.994 -5.416 -2.963 1.00 86.94 113 PHE A O 1
ATOM 930 N N . PHE A 1 114 ? 9.071 -6.202 -3.052 1.00 87.94 114 PHE A N 1
ATOM 931 C CA . PHE A 1 114 ? 8.731 -7.482 -2.441 1.00 87.94 114 PHE A CA 1
ATOM 932 C C . PHE A 1 114 ? 8.317 -7.324 -0.975 1.00 87.94 114 PHE A C 1
ATOM 934 O O . PHE A 1 114 ? 7.410 -8.010 -0.498 1.00 87.94 114 PHE A O 1
ATOM 941 N N . ASP A 1 115 ? 8.971 -6.417 -0.250 1.00 86.31 115 ASP A N 1
ATOM 942 C CA . ASP A 1 115 ? 8.638 -6.146 1.145 1.00 86.31 115 ASP A CA 1
ATOM 943 C C . ASP A 1 115 ? 7.341 -5.344 1.279 1.00 86.31 115 ASP A C 1
ATOM 945 O O . ASP A 1 115 ? 6.527 -5.665 2.149 1.00 86.31 115 ASP A O 1
ATOM 949 N N . ASP A 1 116 ? 7.070 -4.420 0.357 1.00 90.00 116 ASP A N 1
ATOM 950 C CA . ASP A 1 116 ? 5.781 -3.728 0.257 1.00 90.00 116 ASP A CA 1
ATOM 951 C C . ASP A 1 116 ? 4.634 -4.713 0.046 1.00 90.00 116 ASP A C 1
ATOM 953 O O . ASP A 1 116 ? 3.630 -4.688 0.762 1.00 90.00 116 ASP A O 1
ATOM 957 N N . ALA A 1 117 ? 4.809 -5.662 -0.876 1.00 91.44 117 ALA A N 1
ATOM 958 C CA . ALA A 1 117 ? 3.814 -6.692 -1.131 1.00 91.44 117 ALA A CA 1
ATOM 959 C C . ALA A 1 117 ? 3.585 -7.604 0.090 1.00 91.44 117 ALA A C 1
ATOM 961 O O . ALA A 1 117 ? 2.450 -8.015 0.349 1.00 91.44 117 ALA A O 1
ATOM 962 N N . LYS A 1 118 ? 4.618 -7.900 0.896 1.00 89.75 118 LYS A N 1
ATOM 963 C CA . LYS A 1 118 ? 4.446 -8.633 2.167 1.00 89.75 118 LYS A CA 1
ATOM 964 C C . LYS A 1 118 ? 3.667 -7.825 3.199 1.00 89.75 118 LYS A C 1
ATOM 966 O O . LYS A 1 118 ? 2.808 -8.396 3.874 1.00 89.75 118 LYS A O 1
ATOM 971 N N . VAL A 1 119 ? 3.978 -6.536 3.350 1.00 90.94 119 VAL A N 1
ATOM 972 C CA . VAL A 1 119 ? 3.267 -5.631 4.268 1.00 90.94 119 VAL A CA 1
ATOM 973 C C . VAL A 1 119 ? 1.801 -5.528 3.860 1.00 90.94 119 VAL A C 1
ATOM 975 O O . VAL A 1 119 ? 0.909 -5.712 4.688 1.00 90.94 119 VAL A O 1
ATOM 978 N N . LEU A 1 120 ? 1.533 -5.346 2.570 1.00 94.00 120 LEU A N 1
ATOM 979 C CA . LEU A 1 120 ? 0.176 -5.312 2.046 1.00 94.00 120 LEU A CA 1
ATOM 980 C C . LEU A 1 120 ? -0.555 -6.647 2.254 1.00 94.00 120 LEU A C 1
ATOM 982 O O . LEU A 1 120 ? -1.696 -6.647 2.706 1.00 94.00 120 LEU A O 1
ATOM 986 N N . ASN A 1 121 ? 0.089 -7.789 1.998 1.00 92.94 121 ASN A N 1
ATOM 987 C CA . ASN A 1 121 ? -0.508 -9.105 2.244 1.00 92.94 121 ASN A CA 1
ATOM 988 C C . ASN A 1 121 ? -0.868 -9.322 3.720 1.00 92.94 121 ASN A C 1
ATOM 990 O O . ASN A 1 121 ? -1.917 -9.894 4.015 1.00 92.94 121 ASN A O 1
ATOM 994 N N . TYR A 1 122 ? -0.033 -8.837 4.641 1.00 90.88 122 TYR A N 1
ATOM 995 C CA . TYR A 1 122 ? -0.344 -8.822 6.070 1.00 90.88 122 TYR A CA 1
ATOM 996 C C . TYR A 1 122 ? -1.596 -7.990 6.367 1.00 90.88 122 TYR A C 1
ATOM 998 O O . TYR A 1 122 ? -2.493 -8.464 7.063 1.00 90.88 122 TYR A O 1
ATOM 1006 N N . VAL A 1 123 ? -1.688 -6.776 5.813 1.00 93.12 123 VAL A N 1
ATOM 1007 C CA . VAL A 1 123 ? -2.857 -5.910 6.016 1.00 93.12 123 VAL A CA 1
ATOM 1008 C C . VAL A 1 123 ? -4.111 -6.551 5.426 1.00 93.12 123 VAL A C 1
ATOM 1010 O O . VAL A 1 123 ? -5.130 -6.628 6.106 1.00 93.12 123 VAL A O 1
ATOM 1013 N N . LEU A 1 124 ? -4.041 -7.097 4.212 1.00 93.88 124 LEU A N 1
ATOM 1014 C CA . LEU A 1 124 ? -5.155 -7.812 3.587 1.00 93.88 124 LEU A CA 1
ATOM 1015 C C . LEU A 1 124 ? -5.621 -9.000 4.436 1.00 93.88 124 LEU A C 1
ATOM 1017 O O . LEU A 1 124 ?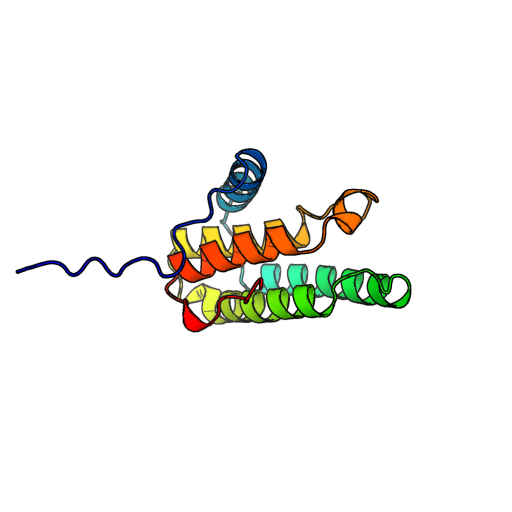 -6.826 -9.188 4.589 1.00 93.88 124 LEU A O 1
ATOM 1021 N N . GLU A 1 125 ? -4.710 -9.770 5.038 1.00 90.88 125 GLU A N 1
ATOM 1022 C CA . GLU A 1 125 ? -5.087 -10.847 5.959 1.00 90.88 125 GLU A CA 1
ATOM 1023 C C . GLU A 1 125 ? -5.798 -10.315 7.213 1.00 90.88 125 GLU A C 1
ATOM 1025 O O . GLU A 1 125 ? -6.868 -10.823 7.559 1.00 90.88 125 GLU A O 1
ATOM 1030 N N . GLU A 1 126 ? -5.246 -9.299 7.883 1.00 89.81 126 GLU A N 1
ATOM 1031 C CA . GLU A 1 126 ? -5.835 -8.728 9.105 1.00 89.81 126 GLU A CA 1
ATOM 1032 C C . GLU A 1 126 ? -7.202 -8.069 8.844 1.00 89.81 126 GLU A C 1
ATOM 1034 O O . GLU A 1 126 ? -8.060 -8.045 9.729 1.00 89.81 126 GLU A O 1
ATOM 1039 N N . LEU A 1 127 ? -7.443 -7.603 7.616 1.00 92.38 127 LEU A N 1
ATOM 1040 C CA . LEU A 1 127 ? -8.729 -7.069 7.162 1.00 92.38 127 LEU A CA 1
ATOM 1041 C C . LEU A 1 127 ? -9.686 -8.138 6.600 1.00 92.38 127 LEU A C 1
ATOM 1043 O O . LEU A 1 127 ? -10.838 -7.828 6.304 1.00 92.38 127 LEU A O 1
ATOM 1047 N N . GLY A 1 128 ? -9.246 -9.395 6.468 1.00 91.75 128 GLY A N 1
ATOM 1048 C CA . GLY A 1 128 ? -10.068 -10.515 5.996 1.00 91.75 128 GLY A CA 1
ATOM 1049 C C . GLY A 1 128 ? -10.153 -10.692 4.473 1.00 91.75 128 GLY A C 1
ATOM 1050 O O . GLY A 1 128 ? -10.940 -11.516 4.008 1.00 91.75 128 GLY A O 1
ATOM 1051 N N . HIS A 1 129 ? -9.321 -9.993 3.698 1.00 92.06 129 HIS A N 1
ATOM 1052 C CA . HIS A 1 129 ? -9.283 -9.985 2.226 1.00 92.06 129 HIS A CA 1
ATOM 1053 C C . HIS A 1 129 ? -8.267 -10.985 1.647 1.00 92.06 129 HIS A C 1
ATOM 1055 O O . HIS A 1 129 ? -7.450 -10.650 0.792 1.00 92.06 129 HIS A O 1
ATOM 1061 N N . LEU A 1 130 ? -8.312 -12.238 2.111 1.00 87.19 130 LEU A N 1
ATOM 1062 C CA . LEU A 1 130 ? -7.334 -13.286 1.761 1.00 87.19 130 LEU A CA 1
ATOM 1063 C C . LEU A 1 130 ? -7.270 -13.638 0.268 1.00 87.19 130 LEU A C 1
ATOM 1065 O O . LEU A 1 130 ? -6.250 -14.142 -0.198 1.00 87.19 130 LEU A O 1
ATOM 1069 N N . ASP A 1 131 ? -8.360 -13.432 -0.466 1.00 88.56 131 ASP A N 1
ATOM 1070 C CA . ASP A 1 131 ? -8.419 -13.735 -1.899 1.00 88.56 131 ASP A CA 1
ATOM 1071 C C . ASP A 1 131 ? -7.844 -12.594 -2.760 1.00 88.56 131 ASP A C 1
ATOM 1073 O O . ASP A 1 131 ? -7.655 -12.767 -3.962 1.00 88.56 131 ASP A O 1
ATOM 1077 N N . SER A 1 132 ? -7.510 -11.456 -2.138 1.00 90.06 132 SER A N 1
ATOM 1078 C CA . SER A 1 132 ? -6.897 -10.293 -2.789 1.00 90.06 132 SER A CA 1
ATOM 1079 C C . SER A 1 132 ? -5.373 -10.234 -2.624 1.00 90.06 132 SER A C 1
ATOM 1081 O O . SER A 1 132 ? -4.746 -9.340 -3.195 1.00 90.06 132 SER A O 1
ATOM 1083 N N . CYS A 1 133 ? -4.774 -11.154 -1.855 1.00 90.12 133 CYS A N 1
ATOM 1084 C CA . CYS A 1 133 ? -3.329 -11.205 -1.627 1.00 90.12 133 CYS A CA 1
ATOM 1085 C C . CYS A 1 133 ? -2.540 -11.358 -2.939 1.00 90.12 133 CYS A C 1
ATOM 1087 O O . CYS A 1 133 ? -2.959 -12.049 -3.868 1.00 90.12 133 CYS A O 1
ATOM 1089 N N . ILE A 1 134 ? -1.373 -10.723 -2.989 1.00 89.75 134 ILE A N 1
ATOM 1090 C CA . ILE A 1 134 ? -0.425 -10.792 -4.101 1.00 89.75 134 ILE A CA 1
ATOM 1091 C C . ILE A 1 134 ? 0.367 -12.099 -3.992 1.00 89.75 134 ILE A C 1
ATOM 1093 O O . ILE A 1 134 ? 0.895 -12.414 -2.921 1.00 89.75 134 ILE A O 1
ATOM 1097 N N . ASP A 1 135 ? 0.445 -12.857 -5.088 1.00 87.50 135 ASP A N 1
ATOM 1098 C CA . ASP A 1 135 ? 1.283 -14.056 -5.160 1.00 87.50 135 ASP A CA 1
ATOM 1099 C C . ASP A 1 135 ? 2.747 -13.653 -5.367 1.00 87.50 135 ASP A C 1
ATOM 1101 O O . ASP A 1 135 ? 3.062 -12.864 -6.251 1.00 87.50 135 ASP A O 1
ATOM 1105 N N . LEU A 1 136 ? 3.626 -14.190 -4.526 1.00 80.69 136 LEU A N 1
ATOM 1106 C CA . LEU A 1 136 ? 5.047 -13.835 -4.444 1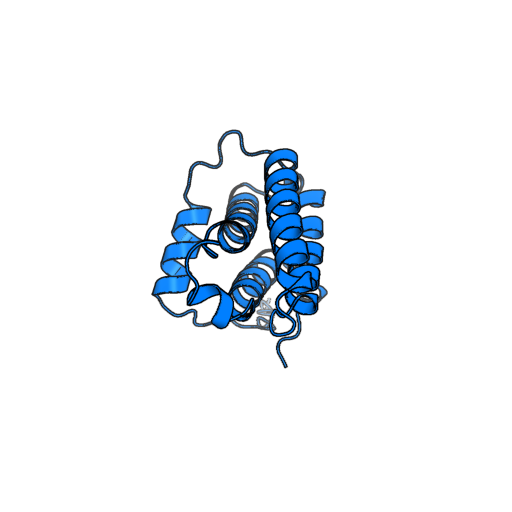.00 80.69 136 LEU A CA 1
ATOM 1107 C C . LEU A 1 136 ? 5.961 -14.993 -4.886 1.00 80.69 136 LEU A C 1
ATOM 1109 O O . LEU A 1 136 ? 7.092 -15.103 -4.414 1.00 80.69 136 LEU A O 1
ATOM 1113 N N . ARG A 1 137 ? 5.427 -15.910 -5.700 1.00 64.81 137 ARG A N 1
ATOM 1114 C CA . ARG A 1 137 ? 6.099 -17.134 -6.164 1.00 64.81 137 ARG A CA 1
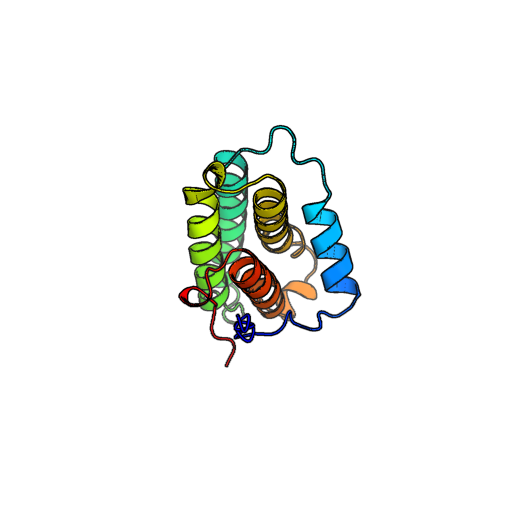ATOM 1115 C C . ARG A 1 137 ? 7.116 -16.903 -7.267 1.00 64.81 137 ARG A C 1
ATOM 1117 O O . ARG A 1 137 ? 6.829 -16.090 -8.167 1.00 64.81 137 ARG A O 1
#